Protein AF-A0A831SQU7-F1 (afdb_monomer)

Solvent-accessible surface area (backbone atoms only — not comparable to full-atom values): 5073 Å² total; per-residue (Å²): 88,82,42,82,40,71,34,75,53,78,89,51,64,39,44,58,52,51,69,67,47,53,73,66,43,72,81,48,87,48,48,73,33,34,39,27,36,54,66,50,41,48,50,53,31,61,75,69,67,51,96,62,45,83,38,81,37,90,52,80,74,58,50,77,79,52,59,93,58,41,48,32,22,37,70,43,80,66,71,99,58,82,89,125

pLDDT: mean 91.98, std 7.24, range [66.81, 97.81]

Radius of gyration: 11.84 Å; Cα contacts (8 Å, |Δi|>4): 138; chains: 1; bounding box: 26×24×32 Å

Mean predicted aligned error: 3.35 Å

Sequence (84 aa):
MLIAWSIGDIHGTGPEIILRSYPDCRSVSCLPVVTGSAEALRYYRDLYRIDIEIAKVKEPEEASGLPPDAIPVISTGEPDGPVL

Foldseek 3Di:
DEDEQEQPDLPDCSLVCCLVCLLVCVVDPYQYAYEEALLSNVVVCVVVVRQAAEDEDCDSVVSVVDDSRYHYYPYDDYDPDHDD

Nearest PDB structures (foldseek):
  4jqp-assemb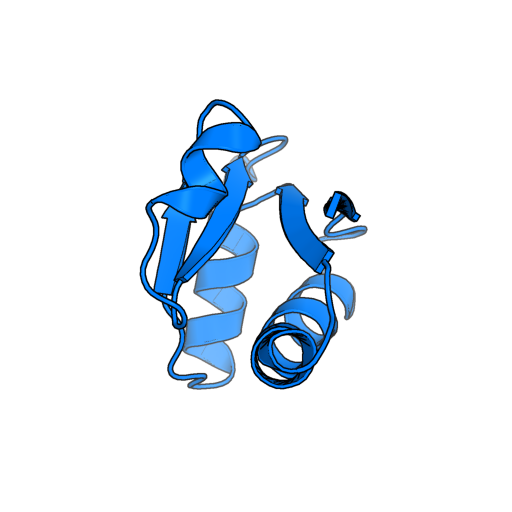ly1_B  TM=8.110E-01  e=3.981E-05  Paraburkholderia phymatum STM815
  6e85-assembly1_B  TM=8.438E-01  e=1.139E-03  Klebsiella pneumoniae subsp. pneumoniae
  2hi1-assembly1_A  TM=8.447E-01  e=2.059E-03  Salmonella enterica subsp. enterica serovar Typhimurium str. LT2
  2hi1-assembly1_B  TM=8.481E-01  e=3.263E-03  Salmonella enterica subsp. enterica serovar Typhimurium str. LT2
  6xmy-assembly1_A  TM=7.660E-01  e=6.726E-03  Legionella pneumophila subsp. pneumophila str. Philadelphia 1

Structure (mmCIF, N/CA/C/O backbone):
data_AF-A0A831SQU7-F1
#
_entry.id   AF-A0A831SQU7-F1
#
loop_
_atom_site.group_PDB
_atom_si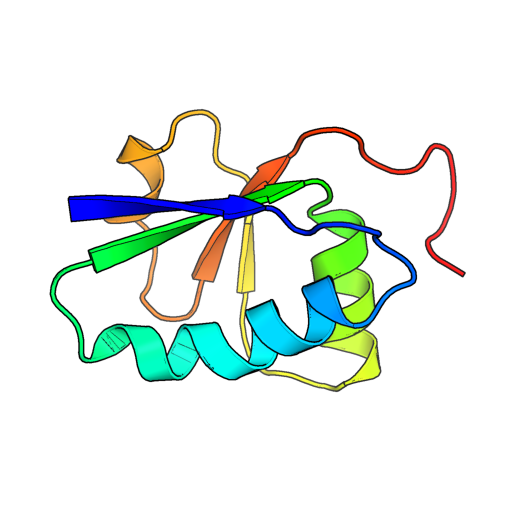te.id
_atom_site.type_symbol
_atom_site.label_atom_id
_atom_site.label_alt_id
_atom_site.label_comp_id
_atom_site.label_asym_id
_atom_site.label_entity_id
_atom_site.label_seq_id
_atom_site.pdbx_PDB_ins_code
_atom_site.Cartn_x
_atom_site.Cartn_y
_atom_site.Cartn_z
_atom_site.occupancy
_atom_site.B_iso_or_equiv
_atom_site.auth_seq_id
_atom_site.auth_comp_id
_atom_site.auth_asym_id
_atom_site.auth_atom_id
_atom_site.pdbx_PDB_model_num
ATOM 1 N N . MET A 1 1 ? -4.211 1.540 17.577 1.00 85.69 1 MET A N 1
ATOM 2 C CA . MET A 1 1 ? -2.798 1.981 17.542 1.00 85.69 1 MET A CA 1
ATOM 3 C C . MET A 1 1 ? -2.386 2.125 16.087 1.00 85.69 1 MET A C 1
ATOM 5 O O . MET A 1 1 ? -2.626 1.187 15.339 1.00 85.69 1 MET A O 1
ATOM 9 N N . LEU A 1 2 ? -1.839 3.270 15.679 1.00 90.88 2 LEU A N 1
ATOM 10 C CA . LEU A 1 2 ? -1.351 3.478 14.310 1.00 90.88 2 LEU A CA 1
ATOM 11 C C . LEU A 1 2 ? 0.083 2.957 14.189 1.00 90.88 2 LEU A C 1
ATOM 13 O O . LEU A 1 2 ? 0.892 3.182 15.090 1.00 90.88 2 LEU A O 1
ATOM 17 N N . ILE A 1 3 ? 0.385 2.257 13.098 1.00 93.19 3 ILE A N 1
ATOM 18 C CA . ILE A 1 3 ? 1.735 1.768 12.794 1.00 93.19 3 ILE A CA 1
ATOM 19 C C . ILE A 1 3 ? 2.086 2.200 11.377 1.00 93.19 3 ILE A C 1
ATOM 21 O O . ILE A 1 3 ? 1.369 1.866 10.440 1.00 93.19 3 ILE A O 1
ATOM 25 N N . ALA A 1 4 ? 3.202 2.905 11.212 1.00 95.00 4 ALA A N 1
ATOM 26 C CA . ALA A 1 4 ? 3.715 3.223 9.887 1.00 95.00 4 ALA A CA 1
ATOM 27 C C . ALA A 1 4 ? 4.428 2.004 9.282 1.00 95.00 4 ALA A C 1
ATOM 29 O O . ALA A 1 4 ? 5.324 1.433 9.907 1.00 95.00 4 ALA A O 1
ATOM 30 N N . TRP A 1 5 ? 4.050 1.622 8.066 1.00 96.19 5 TRP A N 1
ATOM 31 C CA . TRP A 1 5 ? 4.756 0.636 7.248 1.00 96.19 5 TRP A CA 1
ATOM 32 C C . TRP A 1 5 ? 5.463 1.364 6.114 1.00 96.19 5 TRP A C 1
ATOM 34 O O . TRP A 1 5 ? 4.812 1.886 5.217 1.00 96.19 5 TRP A O 1
ATOM 44 N N . SER A 1 6 ? 6.790 1.418 6.129 1.00 96.50 6 SER A N 1
ATOM 45 C CA . SER A 1 6 ? 7.520 1.963 4.987 1.00 96.50 6 SER A CA 1
ATOM 46 C C . SER A 1 6 ? 7.521 0.964 3.831 1.00 96.50 6 SER A C 1
ATOM 48 O O . SER A 1 6 ? 7.711 -0.234 4.038 1.00 96.50 6 SER A O 1
ATOM 50 N N . ILE A 1 7 ? 7.347 1.457 2.602 1.00 96.44 7 ILE A N 1
ATOM 51 C CA . ILE A 1 7 ? 7.403 0.606 1.402 1.00 96.44 7 ILE A CA 1
ATOM 52 C C . ILE A 1 7 ? 8.802 0.012 1.164 1.00 96.44 7 ILE A C 1
ATOM 54 O O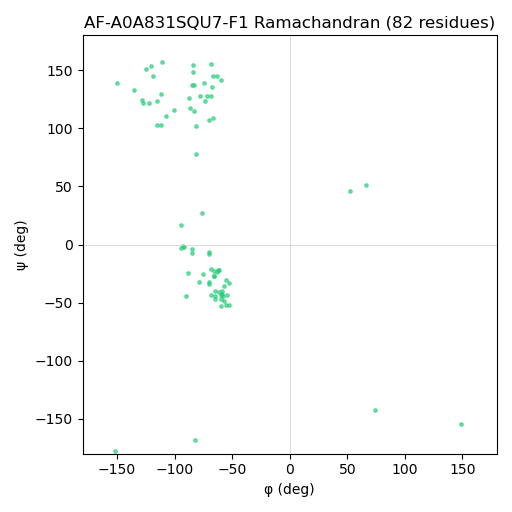 . ILE A 1 7 ? 8.931 -1.064 0.584 1.00 96.44 7 ILE A O 1
ATOM 58 N N . GLY A 1 8 ? 9.847 0.696 1.642 1.00 95.12 8 GLY A N 1
ATOM 59 C CA . GLY A 1 8 ? 11.238 0.345 1.370 1.00 95.12 8 GLY A CA 1
ATOM 60 C C . GLY A 1 8 ? 11.647 0.707 -0.059 1.00 95.12 8 GLY A C 1
ATOM 61 O O . GLY A 1 8 ? 11.251 1.750 -0.576 1.00 95.12 8 GLY A O 1
ATOM 62 N N . ASP A 1 9 ? 12.460 -0.143 -0.682 1.00 93.94 9 ASP A N 1
ATOM 63 C CA . ASP A 1 9 ? 12.782 -0.034 -2.107 1.00 93.94 9 ASP A CA 1
ATOM 64 C C . ASP A 1 9 ? 11.571 -0.473 -2.944 1.00 93.94 9 ASP A C 1
ATOM 66 O O . ASP A 1 9 ? 11.090 -1.601 -2.797 1.00 93.94 9 ASP A O 1
ATOM 70 N N . ILE A 1 10 ? 11.092 0.409 -3.827 1.00 94.44 10 ILE A N 1
ATOM 71 C CA . ILE A 1 10 ? 9.925 0.148 -4.678 1.00 94.44 10 ILE A CA 1
ATOM 72 C C . ILE A 1 10 ? 10.168 -0.975 -5.690 1.00 94.44 10 ILE A C 1
ATOM 74 O O . ILE A 1 10 ? 9.200 -1.587 -6.113 1.00 94.44 10 ILE A O 1
ATOM 78 N N . HIS A 1 11 ? 11.420 -1.273 -6.050 1.00 93.69 11 HIS A N 1
ATOM 79 C CA . HIS A 1 11 ? 11.772 -2.397 -6.924 1.00 93.69 11 HIS A CA 1
ATOM 80 C C . HIS A 1 11 ? 12.143 -3.665 -6.139 1.00 93.69 11 HIS A C 1
ATOM 82 O O . HIS A 1 11 ? 12.427 -4.710 -6.728 1.00 93.69 11 HIS A O 1
ATOM 88 N N . GLY A 1 12 ? 12.156 -3.585 -4.806 1.00 94.81 12 GLY A N 1
ATOM 89 C CA . GLY A 1 12 ? 12.320 -4.733 -3.925 1.00 94.81 12 GLY A CA 1
ATOM 90 C C . GLY A 1 12 ? 11.010 -5.493 -3.692 1.00 94.81 12 GLY A C 1
ATOM 91 O O . GLY A 1 12 ? 9.984 -5.261 -4.323 1.00 94.81 12 GLY A O 1
ATOM 92 N N . THR A 1 13 ? 11.021 -6.404 -2.718 1.00 96.12 13 THR A N 1
ATOM 93 C CA . THR A 1 13 ? 9.840 -7.214 -2.349 1.00 96.12 13 THR A CA 1
ATOM 94 C C . THR A 1 13 ? 8.902 -6.500 -1.362 1.00 96.12 13 THR A C 1
ATOM 96 O O . THR A 1 13 ? 7.841 -7.021 -1.027 1.00 96.12 13 THR A O 1
ATOM 99 N N . GLY A 1 14 ? 9.266 -5.306 -0.881 1.00 96.56 14 GLY A N 1
ATOM 100 C CA . GLY A 1 14 ? 8.481 -4.533 0.091 1.00 96.56 14 GLY A CA 1
ATOM 101 C C . GLY A 1 14 ? 7.019 -4.314 -0.325 1.00 96.56 14 GLY A C 1
ATOM 102 O O . GLY A 1 14 ? 6.130 -4.695 0.443 1.00 96.56 14 GLY A O 1
ATOM 103 N N . PRO A 1 15 ? 6.742 -3.805 -1.544 1.00 96.69 15 PRO A N 1
ATOM 104 C CA . PRO A 1 15 ? 5.375 -3.654 -2.041 1.00 96.69 15 PRO A CA 1
ATOM 105 C C . PRO A 1 15 ? 4.567 -4.959 -1.997 1.00 96.69 15 PRO A C 1
ATOM 107 O O . PRO A 1 15 ? 3.425 -4.963 -1.542 1.00 96.69 15 PRO A O 1
ATOM 110 N N . GLU A 1 16 ? 5.163 -6.083 -2.407 1.00 96.50 16 GLU A N 1
ATOM 111 C CA . GLU A 1 16 ? 4.494 -7.388 -2.396 1.00 96.50 16 GLU A CA 1
ATOM 112 C C . GLU A 1 16 ? 4.159 -7.853 -0.974 1.00 96.50 16 GLU A C 1
ATOM 114 O O . GLU A 1 16 ? 3.032 -8.279 -0.711 1.00 96.50 16 GLU A O 1
ATOM 119 N N . ILE A 1 17 ? 5.121 -7.757 -0.050 1.00 96.69 17 ILE A N 1
ATOM 120 C CA . ILE A 1 17 ? 4.926 -8.161 1.348 1.00 96.69 17 ILE A CA 1
ATOM 121 C C . ILE A 1 17 ? 3.793 -7.347 1.973 1.00 96.69 17 ILE A C 1
ATOM 123 O O . ILE A 1 17 ? 2.936 -7.926 2.639 1.00 96.69 17 ILE A O 1
ATOM 127 N N . ILE A 1 18 ? 3.743 -6.036 1.724 1.00 96.38 18 ILE A N 1
ATOM 128 C CA . ILE A 1 18 ? 2.674 -5.157 2.214 1.00 96.38 18 ILE A CA 1
ATOM 129 C C . ILE A 1 18 ? 1.313 -5.612 1.684 1.00 96.38 18 ILE A C 1
ATOM 131 O O . ILE A 1 18 ? 0.403 -5.854 2.477 1.00 96.38 18 ILE A O 1
ATOM 135 N N . LEU A 1 19 ? 1.186 -5.779 0.363 1.00 96.25 19 LEU A N 1
ATOM 136 C CA . LEU A 1 19 ? -0.071 -6.167 -0.283 1.00 96.25 19 LEU A CA 1
ATOM 137 C C . LEU A 1 19 ? -0.604 -7.506 0.240 1.00 96.25 19 LEU A C 1
ATOM 139 O O . LEU A 1 19 ? -1.805 -7.649 0.457 1.00 96.25 19 LEU A O 1
ATOM 143 N N . ARG A 1 20 ? 0.283 -8.482 0.466 1.00 94.62 20 ARG A N 1
ATOM 144 C CA . ARG A 1 20 ? -0.100 -9.814 0.955 1.00 94.62 20 ARG A CA 1
ATOM 145 C C . ARG A 1 20 ? -0.369 -9.861 2.457 1.00 94.62 20 ARG A C 1
ATOM 147 O O . ARG A 1 20 ? -1.209 -10.646 2.874 1.00 94.62 20 ARG A O 1
ATOM 154 N N . SER A 1 21 ? 0.322 -9.048 3.256 1.00 93.12 21 SER A N 1
ATOM 155 C CA . SER A 1 21 ? 0.226 -9.098 4.726 1.00 93.12 21 SER A CA 1
ATOM 156 C C . SER A 1 21 ? -0.896 -8.224 5.288 1.00 93.12 21 SER A C 1
ATOM 158 O O . SER A 1 21 ? -1.376 -8.466 6.397 1.00 93.12 21 SER A O 1
ATOM 160 N N . TYR A 1 22 ? -1.316 -7.185 4.559 1.00 92.56 22 TYR A N 1
ATOM 161 C CA . TYR A 1 22 ? -2.342 -6.258 5.037 1.00 92.56 22 TYR A CA 1
ATOM 162 C C . TYR A 1 22 ? -3.689 -6.935 5.376 1.00 92.56 22 TYR A C 1
ATOM 164 O O . TYR A 1 22 ? -4.239 -6.631 6.438 1.00 92.56 22 TYR A O 1
ATOM 172 N N . PRO A 1 23 ? -4.217 -7.889 4.576 1.00 87.56 23 PRO A N 1
ATOM 173 C CA . PRO A 1 23 ? -5.450 -8.606 4.918 1.00 87.56 23 PRO A CA 1
ATOM 174 C C . PRO A 1 23 ? -5.394 -9.332 6.269 1.00 87.56 23 PRO A C 1
ATOM 176 O O . PRO A 1 23 ? -6.384 -9.340 7.003 1.00 87.56 23 PRO A O 1
ATOM 179 N N . ASP A 1 24 ? -4.234 -9.886 6.629 1.00 86.56 24 ASP A N 1
ATOM 180 C CA . ASP A 1 24 ? -4.047 -10.637 7.877 1.00 86.56 24 ASP A CA 1
ATOM 181 C C . ASP A 1 24 ? -3.957 -9.712 9.100 1.00 86.56 24 ASP A C 1
ATOM 183 O O . ASP A 1 24 ? -4.331 -10.083 10.220 1.00 86.56 24 ASP A O 1
ATOM 187 N N . CYS A 1 25 ? -3.545 -8.459 8.883 1.00 81.12 25 CYS A N 1
ATOM 188 C CA . CYS A 1 25 ? -3.462 -7.443 9.930 1.00 81.12 25 CYS A CA 1
ATOM 189 C C . CYS A 1 25 ? -4.830 -6.970 10.436 1.00 81.12 25 CYS A C 1
ATOM 191 O O . CYS A 1 25 ? -4.912 -6.306 11.465 1.00 81.12 25 CYS A O 1
ATOM 193 N N . ARG A 1 26 ? -5.929 -7.375 9.792 1.00 66.81 26 ARG A N 1
ATOM 194 C CA . ARG A 1 26 ? -7.291 -7.120 10.289 1.00 66.81 26 ARG A CA 1
ATOM 195 C C . ARG A 1 26 ? -7.578 -7.780 11.641 1.00 66.81 26 ARG A C 1
ATOM 197 O O . ARG A 1 26 ? -8.499 -7.371 12.339 1.00 66.81 26 ARG A O 1
ATOM 204 N N . SER A 1 27 ? -6.820 -8.818 11.995 1.00 68.06 27 SER A N 1
ATOM 205 C CA . SER A 1 27 ? -7.006 -9.587 13.232 1.00 68.06 27 SER A CA 1
ATOM 206 C C . SER A 1 27 ? -6.308 -8.986 14.460 1.00 68.06 27 SER A C 1
ATOM 208 O O . SER A 1 27 ? -6.519 -9.461 15.577 1.00 68.06 27 SER A O 1
ATOM 210 N N . VAL A 1 28 ? -5.492 -7.941 14.281 1.00 73.62 28 VAL A N 1
ATOM 211 C CA . VAL A 1 28 ? -4.694 -7.326 15.350 1.00 73.62 28 VAL A CA 1
ATOM 212 C C . VAL A 1 28 ? -5.197 -5.927 15.711 1.00 73.62 28 VAL A C 1
ATOM 214 O O . VAL A 1 28 ? -5.838 -5.242 14.924 1.00 73.62 28 VAL A O 1
ATOM 217 N N . SER A 1 29 ? -4.896 -5.467 16.930 1.00 77.94 29 SER A N 1
ATOM 218 C CA . SER A 1 29 ? -5.317 -4.161 17.472 1.00 77.94 29 SER A CA 1
ATOM 219 C C . SER A 1 29 ? -4.519 -2.959 16.929 1.00 77.94 29 SER A C 1
ATOM 221 O O . SER A 1 29 ? -4.383 -1.919 17.593 1.00 77.94 29 SER A O 1
ATOM 223 N N . CYS A 1 30 ? -3.975 -3.077 15.718 1.00 82.62 30 CYS A N 1
ATOM 224 C CA . CYS A 1 30 ? -3.247 -2.014 15.041 1.00 82.62 30 CYS A CA 1
ATOM 225 C C . CYS A 1 30 ? -3.834 -1.716 13.660 1.00 82.62 30 CYS A C 1
ATOM 227 O O . CYS A 1 30 ? -4.419 -2.579 13.018 1.00 82.62 30 CYS A O 1
ATOM 229 N N . LEU A 1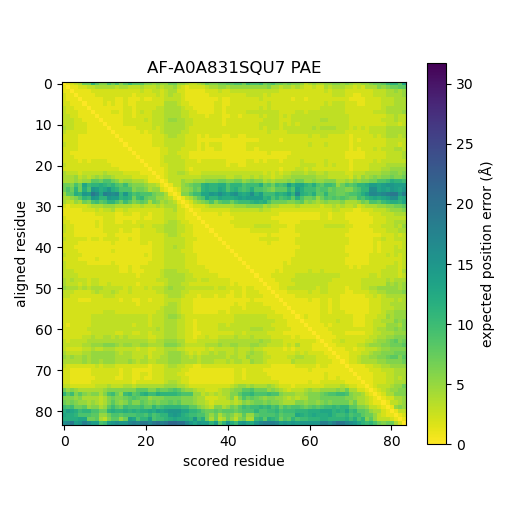 31 ? -3.680 -0.464 13.231 1.00 88.56 31 LEU A N 1
ATOM 230 C CA . LEU A 1 31 ? -4.072 0.013 11.913 1.00 88.56 31 LEU A CA 1
ATOM 231 C C . LEU A 1 31 ? -2.794 0.425 11.172 1.00 88.56 31 LEU A C 1
ATOM 233 O O . LEU A 1 31 ? -2.211 1.464 11.513 1.00 88.56 31 LEU A O 1
ATOM 237 N N . PRO A 1 32 ? -2.303 -0.407 10.238 1.00 93.94 32 PRO A N 1
ATOM 238 C CA . PRO A 1 32 ? -1.146 -0.068 9.429 1.00 93.94 32 PRO A CA 1
ATOM 239 C C . PRO A 1 32 ? -1.466 1.088 8.481 1.00 93.94 32 PRO A C 1
ATOM 241 O O . PRO A 1 32 ? -2.500 1.073 7.821 1.00 93.94 32 PRO A O 1
ATOM 244 N N . VAL A 1 33 ? -0.556 2.053 8.380 1.00 96.06 33 VAL A N 1
ATOM 245 C CA . VAL A 1 33 ? -0.577 3.122 7.376 1.00 96.06 33 VAL A CA 1
ATOM 246 C C . VAL A 1 33 ? 0.717 3.053 6.591 1.00 96.06 33 VAL A C 1
ATOM 248 O O . VAL A 1 33 ? 1.800 3.123 7.171 1.00 96.06 33 VAL A O 1
ATOM 251 N N . VAL A 1 34 ? 0.621 2.889 5.275 1.00 97.38 34 VAL A N 1
ATOM 252 C CA . VAL A 1 34 ? 1.806 2.745 4.432 1.00 97.38 34 VAL A CA 1
ATOM 253 C C . VAL A 1 34 ? 2.380 4.116 4.089 1.00 97.38 34 VAL A C 1
ATOM 255 O O . VAL A 1 34 ? 1.641 5.037 3.752 1.00 97.38 34 VAL A O 1
ATOM 258 N N . THR A 1 35 ? 3.700 4.256 4.147 1.00 97.62 35 THR A N 1
ATOM 259 C CA . THR A 1 35 ? 4.429 5.444 3.693 1.00 97.62 35 THR A CA 1
ATOM 260 C C . THR A 1 35 ? 5.325 5.067 2.515 1.00 97.62 35 THR A C 1
ATOM 262 O O . THR A 1 35 ? 6.129 4.133 2.592 1.00 97.62 35 THR A O 1
ATOM 265 N N . GLY A 1 36 ? 5.154 5.750 1.382 1.00 96.31 36 GLY A N 1
ATOM 266 C CA . GLY A 1 36 ? 5.849 5.406 0.140 1.00 96.31 36 GLY A CA 1
ATOM 267 C C . GLY A 1 36 ? 5.036 5.722 -1.110 1.00 96.31 36 GLY A C 1
ATOM 268 O O . GLY A 1 36 ? 4.167 6.589 -1.087 1.00 96.31 36 GLY A O 1
ATOM 269 N N . SER A 1 37 ? 5.306 5.012 -2.204 1.00 96.81 37 SER A N 1
ATOM 270 C CA . SER A 1 37 ? 4.608 5.216 -3.474 1.00 96.81 37 SER A CA 1
ATOM 271 C C . SER A 1 37 ? 3.318 4.398 -3.542 1.00 96.81 37 SER A C 1
ATOM 273 O O . SER A 1 37 ? 3.335 3.164 -3.546 1.00 96.81 37 SER A O 1
ATOM 275 N N . ALA A 1 38 ? 2.184 5.087 -3.652 1.00 97.25 38 ALA A N 1
ATOM 276 C CA . ALA A 1 38 ? 0.918 4.428 -3.943 1.00 97.25 38 ALA A CA 1
ATOM 277 C C . ALA A 1 38 ? 0.884 3.893 -5.380 1.00 97.25 38 ALA A C 1
ATOM 279 O O . ALA A 1 38 ? 0.249 2.869 -5.619 1.00 97.25 38 ALA A O 1
ATOM 280 N N . GLU A 1 39 ? 1.555 4.559 -6.329 1.00 96.56 39 GLU A N 1
ATOM 281 C CA . GLU A 1 39 ? 1.619 4.066 -7.709 1.00 96.56 39 GLU A CA 1
ATOM 282 C C . GLU A 1 39 ? 2.381 2.737 -7.793 1.00 96.56 39 GLU A C 1
ATOM 284 O O . GLU A 1 39 ? 1.917 1.818 -8.463 1.00 96.56 39 GLU A O 1
ATOM 289 N N . ALA A 1 40 ? 3.476 2.576 -7.040 1.00 96.81 40 ALA A N 1
ATOM 290 C CA . ALA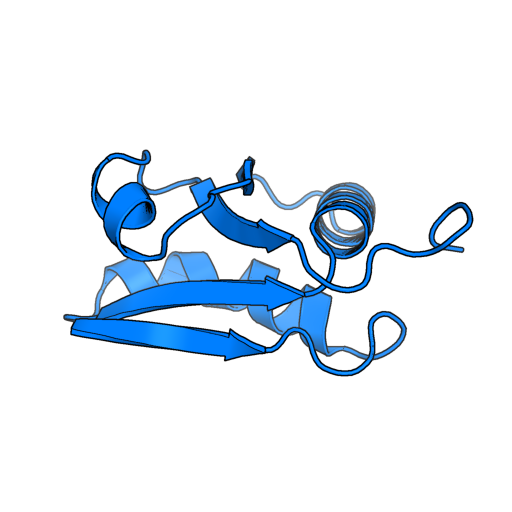 A 1 40 ? 4.172 1.295 -6.921 1.00 96.81 40 ALA A CA 1
ATOM 291 C C . ALA A 1 40 ? 3.259 0.205 -6.344 1.00 96.81 40 ALA A C 1
ATOM 293 O O . ALA A 1 40 ? 3.160 -0.881 -6.911 1.00 96.81 40 ALA A O 1
ATOM 294 N N . LEU A 1 41 ? 2.527 0.491 -5.263 1.00 97.38 41 LEU A N 1
ATOM 295 C CA . LEU A 1 41 ? 1.584 -0.481 -4.700 1.00 97.38 41 LEU A CA 1
ATOM 296 C C . LEU A 1 41 ? 0.479 -0.865 -5.685 1.00 97.38 41 LEU A C 1
ATOM 298 O O . LEU A 1 41 ? 0.146 -2.042 -5.771 1.00 97.38 41 LEU A O 1
ATOM 302 N N . ARG A 1 42 ? -0.067 0.088 -6.450 1.00 97.44 42 ARG A N 1
ATOM 303 C CA . ARG A 1 42 ? -1.063 -0.214 -7.490 1.00 97.44 42 ARG A CA 1
ATOM 304 C C . ARG A 1 42 ? -0.479 -1.066 -8.604 1.00 97.44 42 ARG A C 1
ATOM 306 O O . ARG A 1 42 ? -1.108 -2.047 -8.982 1.00 97.44 42 ARG A O 1
ATOM 313 N N . TYR A 1 43 ? 0.728 -0.745 -9.070 1.00 97.06 43 TYR A N 1
ATOM 314 C CA . TYR A 1 43 ? 1.428 -1.548 -10.068 1.00 97.06 43 TYR A CA 1
ATOM 315 C C . TYR A 1 43 ? 1.565 -3.004 -9.613 1.00 97.06 43 TYR A C 1
ATOM 317 O O . TYR A 1 43 ? 1.131 -3.913 -10.318 1.00 97.06 43 TYR A O 1
ATOM 325 N N . TYR A 1 44 ? 2.092 -3.238 -8.407 1.00 97.06 44 TYR A N 1
ATOM 326 C CA . TYR A 1 44 ? 2.269 -4.599 -7.895 1.00 97.06 44 TYR A CA 1
ATOM 327 C C . TYR A 1 44 ? 0.947 -5.289 -7.551 1.00 97.06 44 TYR A C 1
ATOM 329 O O . TYR A 1 44 ? 0.818 -6.493 -7.769 1.00 97.06 44 TYR A O 1
ATOM 337 N N . ARG A 1 45 ? -0.061 -4.554 -7.069 1.00 97.44 45 ARG A N 1
ATOM 338 C CA . ARG A 1 45 ? -1.422 -5.076 -6.884 1.00 97.44 45 ARG A CA 1
ATOM 339 C C . ARG A 1 45 ? -1.964 -5.621 -8.202 1.00 97.44 45 ARG A C 1
ATOM 341 O O . ARG A 1 45 ? -2.456 -6.747 -8.227 1.00 97.44 45 ARG A O 1
ATOM 348 N N . ASP A 1 46 ? -1.845 -4.849 -9.279 1.00 97.25 46 ASP A N 1
ATOM 349 C CA . ASP A 1 46 ? -2.345 -5.220 -10.604 1.00 97.25 46 ASP A CA 1
ATOM 350 C C . ASP A 1 46 ? -1.535 -6.385 -11.191 1.00 97.25 46 ASP A C 1
ATOM 352 O O . ASP A 1 46 ? -2.111 -7.360 -11.681 1.00 97.25 46 ASP A O 1
ATOM 356 N N . LEU A 1 47 ? -0.203 -6.332 -11.066 1.00 96.50 47 LEU A N 1
ATOM 357 C CA . LEU A 1 47 ? 0.717 -7.382 -11.507 1.00 96.50 47 LEU A CA 1
ATOM 358 C C . LEU A 1 47 ? 0.404 -8.731 -10.845 1.00 96.50 47 LEU A C 1
ATOM 360 O O . LEU A 1 47 ? 0.369 -9.764 -11.517 1.00 96.50 47 LEU A O 1
ATOM 364 N N . TYR A 1 48 ? 0.142 -8.724 -9.536 1.00 95.81 48 TYR A N 1
ATOM 365 C CA . TYR A 1 48 ? -0.152 -9.927 -8.756 1.00 95.81 48 TYR A CA 1
ATOM 366 C C . TYR A 1 48 ? -1.644 -10.262 -8.660 1.00 95.81 48 TYR A C 1
ATOM 368 O O . TYR A 1 48 ? -1.985 -11.295 -8.083 1.00 95.81 48 TYR A O 1
ATOM 376 N N . ARG A 1 49 ? -2.521 -9.434 -9.246 1.00 96.31 49 ARG A N 1
ATOM 377 C CA . ARG A 1 49 ? -3.987 -9.585 -9.227 1.00 96.31 49 ARG A CA 1
ATOM 378 C C . ARG A 1 49 ? -4.543 -9.748 -7.809 1.00 96.31 49 ARG A C 1
ATOM 380 O O . ARG A 1 49 ? -5.346 -10.642 -7.547 1.00 96.31 49 ARG A O 1
ATOM 387 N N . ILE A 1 50 ? -4.071 -8.906 -6.893 1.00 95.31 50 ILE A N 1
ATOM 388 C CA . ILE A 1 50 ? -4.517 -8.896 -5.496 1.00 95.31 50 ILE A CA 1
ATOM 389 C C . ILE A 1 50 ? -5.749 -7.995 -5.386 1.00 95.31 50 ILE A C 1
ATOM 391 O O . ILE A 1 50 ? -5.706 -6.833 -5.782 1.00 95.31 50 ILE A O 1
ATOM 395 N N . ASP A 1 51 ? -6.835 -8.535 -4.837 1.00 93.31 51 ASP A N 1
ATOM 396 C CA . ASP A 1 51 ? -8.106 -7.829 -4.650 1.00 93.31 51 ASP A CA 1
ATOM 397 C C . ASP A 1 51 ? -8.062 -6.961 -3.381 1.00 93.31 51 ASP A C 1
ATOM 399 O O . ASP A 1 51 ? -8.505 -7.364 -2.303 1.00 93.31 51 ASP A O 1
ATOM 403 N N . ILE A 1 52 ? -7.396 -5.808 -3.486 1.00 94.06 52 ILE A N 1
ATOM 404 C CA . ILE A 1 52 ? -7.308 -4.810 -2.419 1.00 94.06 52 ILE A CA 1
ATOM 405 C C . ILE A 1 52 ? -7.164 -3.401 -2.999 1.00 94.06 52 ILE A C 1
ATOM 407 O O . ILE A 1 52 ? -6.418 -3.175 -3.952 1.00 94.06 52 ILE A O 1
ATOM 411 N N . GLU A 1 53 ? -7.846 -2.426 -2.415 1.00 96.38 53 GLU A N 1
ATOM 412 C CA . GLU A 1 53 ? -7.784 -1.037 -2.850 1.00 96.38 53 GLU A CA 1
ATOM 413 C C . GLU A 1 53 ? -6.596 -0.283 -2.252 1.00 96.38 53 GLU A C 1
ATOM 415 O O . GLU A 1 53 ? -6.168 -0.528 -1.125 1.00 96.38 53 GLU A O 1
ATOM 420 N N . ILE A 1 54 ? -6.072 0.680 -3.015 1.00 97.75 54 ILE A N 1
ATOM 421 C CA . ILE A 1 54 ? -4.987 1.567 -2.576 1.00 97.75 54 ILE A CA 1
ATOM 422 C C . ILE A 1 54 ? -5.539 2.984 -2.423 1.00 97.75 54 ILE A C 1
ATOM 424 O O . ILE A 1 54 ? -5.725 3.707 -3.412 1.00 97.75 54 ILE A O 1
ATOM 428 N N . ALA A 1 55 ? -5.772 3.390 -1.176 1.00 97.56 55 ALA A N 1
ATOM 429 C CA . ALA A 1 55 ? -6.369 4.672 -0.826 1.00 97.56 55 ALA A CA 1
ATOM 430 C C . ALA A 1 55 ? -5.294 5.670 -0.383 1.00 97.56 55 ALA A C 1
ATOM 432 O O . ALA A 1 55 ? -4.639 5.486 0.640 1.00 97.56 55 ALA A O 1
ATOM 433 N N . LYS A 1 56 ? -5.125 6.759 -1.142 1.00 97.69 56 LYS A N 1
ATOM 434 C CA . LYS A 1 56 ? -4.253 7.865 -0.726 1.00 97.69 56 LYS A CA 1
ATOM 435 C C . LYS A 1 56 ? -4.915 8.622 0.426 1.00 97.69 56 LYS A C 1
ATOM 437 O O . LYS A 1 56 ? -6.051 9.065 0.281 1.00 97.69 56 LYS A O 1
ATOM 442 N N . VAL A 1 57 ? -4.183 8.798 1.518 1.00 97.56 57 VAL A N 1
ATOM 443 C CA . VAL A 1 57 ? -4.566 9.617 2.676 1.00 97.56 57 VAL A CA 1
ATOM 444 C C . VAL A 1 57 ? -3.537 10.722 2.887 1.00 97.56 57 VAL A C 1
ATOM 446 O O . VAL A 1 57 ? -2.379 10.585 2.483 1.00 97.56 57 VAL A O 1
ATOM 449 N N . LYS A 1 58 ? -3.956 11.838 3.486 1.00 96.06 58 LYS A N 1
ATOM 450 C CA . LYS A 1 58 ? -3.050 12.946 3.828 1.00 96.06 58 LYS A CA 1
ATOM 451 C C . LYS A 1 58 ? -2.466 12.779 5.219 1.00 96.06 58 LYS A C 1
ATOM 453 O O . LYS A 1 58 ? -1.266 12.952 5.394 1.00 96.06 58 LYS A O 1
ATOM 458 N N . GLU A 1 59 ? -3.320 12.413 6.164 1.00 95.75 59 GLU A N 1
ATOM 459 C CA . GLU A 1 59 ? -2.965 12.220 7.565 1.00 95.75 59 GLU A CA 1
ATOM 460 C C . GLU A 1 59 ? -3.233 10.764 7.982 1.00 95.75 59 GLU A C 1
ATOM 462 O O . GLU A 1 59 ? -4.207 10.163 7.510 1.00 95.75 59 GLU A O 1
ATOM 467 N N . PRO A 1 60 ? -2.408 10.170 8.866 1.00 94.38 60 PRO A N 1
ATOM 468 C CA . PRO A 1 60 ? -2.594 8.797 9.338 1.00 94.38 60 PRO A CA 1
ATOM 469 C C . PRO A 1 60 ? -3.995 8.502 9.895 1.00 94.38 60 PRO A C 1
ATOM 471 O O . PRO A 1 60 ? -4.497 7.389 9.761 1.00 94.38 60 PRO A O 1
ATOM 474 N N . GLU A 1 61 ? -4.638 9.484 10.524 1.00 94.19 61 GLU A N 1
ATOM 475 C CA . GLU A 1 61 ? -5.943 9.356 11.172 1.00 94.19 61 GLU A CA 1
ATOM 476 C C . GLU A 1 61 ? -7.078 9.080 10.175 1.00 94.19 61 GLU A C 1
ATOM 478 O O . GLU A 1 61 ? -8.062 8.419 10.528 1.00 94.19 61 GLU A O 1
ATOM 483 N N . GLU A 1 62 ? -6.930 9.514 8.918 1.00 95.38 62 GLU A N 1
ATOM 484 C CA . GLU A 1 62 ? -7.908 9.282 7.846 1.00 95.38 62 GLU A CA 1
ATOM 485 C C . GLU A 1 62 ? -8.083 7.786 7.540 1.00 95.38 62 GLU A C 1
ATOM 487 O O . GLU A 1 62 ? -9.154 7.363 7.104 1.00 95.38 62 GLU A O 1
ATOM 492 N N . ALA A 1 63 ? -7.075 6.962 7.853 1.00 92.50 63 ALA A N 1
ATOM 493 C CA . ALA A 1 63 ? -7.125 5.510 7.701 1.00 92.50 63 ALA A CA 1
ATOM 494 C C . ALA A 1 63 ? -8.306 4.862 8.442 1.00 92.50 63 ALA A C 1
ATOM 496 O O . ALA A 1 63 ? -8.826 3.839 8.005 1.00 92.50 63 ALA A O 1
ATOM 497 N N . SER A 1 64 ? -8.743 5.450 9.560 1.00 90.19 64 SER A N 1
ATOM 498 C CA . SER A 1 64 ? -9.827 4.905 10.387 1.00 90.19 64 SER A CA 1
ATOM 499 C C . SER A 1 64 ? -11.206 4.949 9.718 1.00 90.19 64 SER A C 1
ATOM 501 O O . SER A 1 64 ? -12.095 4.196 10.113 1.00 90.19 64 SER A O 1
ATOM 503 N N . GLY A 1 65 ? -11.389 5.814 8.715 1.00 90.25 65 GLY A N 1
ATOM 504 C CA . GLY A 1 65 ? -12.638 5.950 7.961 1.00 90.25 65 GLY A CA 1
ATOM 505 C C . GLY A 1 65 ? -12.701 5.103 6.690 1.00 90.25 65 GLY A C 1
ATOM 506 O O . GLY A 1 65 ? -13.707 5.150 5.983 1.00 90.25 65 GLY A O 1
ATOM 507 N N . LEU A 1 66 ? -11.637 4.365 6.371 1.00 92.12 66 LEU A N 1
ATOM 508 C CA . LEU A 1 66 ? -11.550 3.566 5.155 1.00 92.12 66 LEU A CA 1
ATOM 509 C C . LEU A 1 66 ? -12.210 2.192 5.317 1.00 92.12 66 LEU A C 1
ATOM 511 O O . LEU A 1 66 ? -12.292 1.661 6.429 1.00 92.12 66 LEU A O 1
ATOM 515 N N . PRO A 1 67 ? -12.667 1.583 4.211 1.00 90.19 67 PRO A N 1
ATOM 516 C CA . PRO A 1 67 ? -13.163 0.222 4.260 1.00 90.19 67 PRO A CA 1
ATOM 517 C C . PRO A 1 67 ? -12.008 -0.768 4.545 1.00 90.19 67 PRO A C 1
ATOM 519 O O . PRO A 1 67 ? -10.844 -0.467 4.267 1.00 90.19 67 PRO A O 1
ATOM 522 N N . 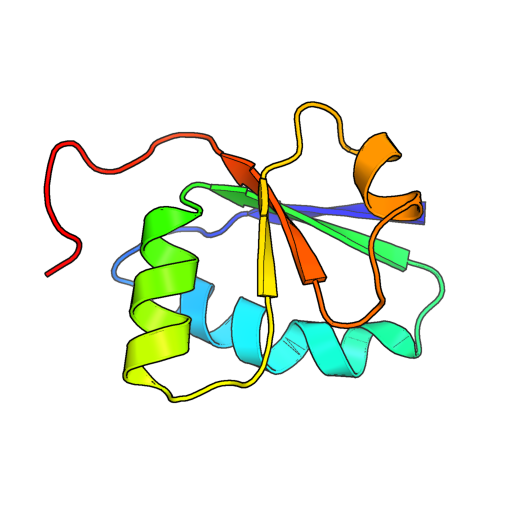PRO A 1 68 ? -12.291 -1.959 5.108 1.00 83.88 68 PRO A N 1
ATOM 523 C CA . PRO A 1 68 ? -11.251 -2.906 5.534 1.00 83.88 68 PRO A CA 1
ATOM 524 C C . PRO A 1 68 ? -10.336 -3.412 4.407 1.00 83.88 68 PRO A C 1
ATOM 526 O O . PRO A 1 68 ? -9.252 -3.942 4.661 1.00 83.88 68 PRO A O 1
ATOM 529 N N . ASP A 1 69 ? -10.800 -3.338 3.165 1.00 89.25 69 ASP A N 1
ATOM 530 C CA . ASP A 1 69 ? -10.144 -3.711 1.911 1.00 89.25 69 ASP A CA 1
ATOM 531 C C . ASP A 1 69 ? -9.450 -2.539 1.218 1.00 89.25 69 ASP A C 1
ATOM 533 O O . ASP A 1 69 ? -9.068 -2.663 0.063 1.00 89.25 69 ASP A O 1
ATOM 537 N N . ALA A 1 70 ? -9.206 -1.441 1.931 1.00 94.75 70 ALA A N 1
ATOM 538 C CA . ALA A 1 70 ? -8.337 -0.372 1.473 1.00 94.75 70 ALA A CA 1
ATOM 539 C C . ALA A 1 70 ? -7.065 -0.302 2.323 1.00 94.75 70 ALA A C 1
ATOM 541 O O . ALA A 1 70 ? -7.122 -0.224 3.553 1.00 94.75 70 ALA A O 1
ATOM 542 N N . ILE A 1 71 ? -5.911 -0.283 1.657 1.00 96.12 71 ILE A N 1
ATOM 543 C CA . ILE A 1 71 ? -4.629 0.075 2.260 1.00 96.12 71 ILE A CA 1
ATOM 544 C C . ILE A 1 71 ? -4.521 1.609 2.260 1.00 96.12 71 ILE A C 1
ATOM 546 O O . ILE A 1 71 ? -4.444 2.199 1.177 1.00 96.12 71 ILE A O 1
ATOM 550 N N . PRO A 1 72 ? -4.498 2.273 3.430 1.00 97.12 72 PRO A N 1
ATOM 551 C CA . PRO A 1 72 ? -4.178 3.689 3.533 1.00 97.12 72 PRO A CA 1
ATOM 552 C C . PRO A 1 72 ? -2.703 3.914 3.200 1.00 97.12 72 PRO A C 1
ATOM 554 O O . PRO A 1 72 ? -1.817 3.294 3.794 1.00 97.12 72 PRO A O 1
ATOM 557 N N . VAL A 1 73 ? -2.440 4.837 2.279 1.00 97.81 73 VAL A N 1
ATOM 558 C CA . VAL A 1 73 ? -1.091 5.214 1.857 1.00 97.81 73 VAL A CA 1
ATOM 559 C C . VAL A 1 73 ? -0.914 6.720 1.966 1.00 97.81 73 VAL A C 1
ATOM 561 O O . VAL A 1 73 ? -1.610 7.485 1.298 1.00 97.81 73 VAL A O 1
ATOM 564 N N . ILE A 1 74 ? 0.065 7.149 2.753 1.00 97.69 74 ILE A N 1
ATOM 565 C CA . ILE A 1 74 ? 0.606 8.502 2.663 1.00 97.69 74 ILE A CA 1
ATOM 566 C C . ILE A 1 74 ? 1.606 8.489 1.508 1.00 97.69 74 ILE A C 1
ATOM 568 O O . ILE A 1 74 ? 2.719 7.969 1.634 1.00 97.69 74 ILE A O 1
ATOM 572 N N . SER A 1 75 ? 1.173 9.018 0.360 1.00 94.69 75 SER A N 1
ATOM 573 C CA . SER A 1 75 ? 1.987 9.059 -0.858 1.00 94.69 75 SER A CA 1
ATOM 574 C C . SER A 1 75 ? 3.184 9.983 -0.683 1.00 94.69 75 SER A C 1
ATOM 576 O O . SER A 1 75 ? 3.046 11.206 -0.681 1.00 94.69 75 SER A O 1
ATOM 578 N N . THR A 1 76 ? 4.368 9.392 -0.600 1.00 90.31 76 THR A N 1
ATOM 579 C CA . THR A 1 76 ? 5.653 10.086 -0.521 1.00 90.31 76 THR A CA 1
ATOM 580 C C . THR A 1 76 ? 6.639 9.424 -1.469 1.00 90.31 76 THR A C 1
ATOM 582 O O . THR A 1 76 ? 6.775 8.202 -1.440 1.00 90.31 76 THR A O 1
ATOM 585 N N . GLY A 1 77 ? 7.363 10.214 -2.264 1.00 83.06 77 GLY A N 1
ATOM 586 C CA . GLY A 1 77 ? 8.365 9.672 -3.187 1.00 83.06 77 GLY A CA 1
ATOM 587 C C . GLY A 1 77 ? 7.746 8.835 -4.306 1.00 83.06 77 GLY A C 1
ATOM 588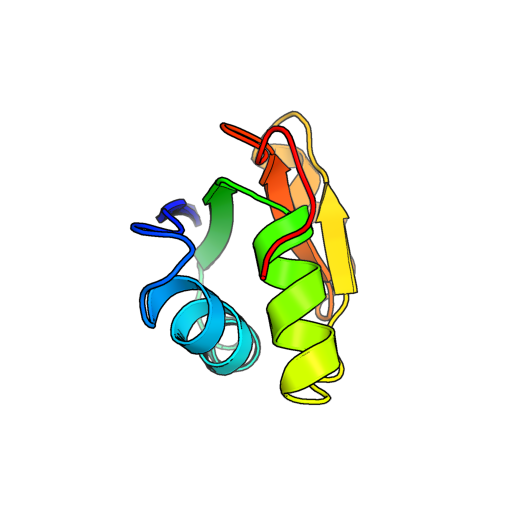 O O . GLY A 1 77 ? 8.141 7.692 -4.511 1.00 83.06 77 GLY A O 1
ATOM 589 N N . GLU A 1 78 ? 6.746 9.390 -4.997 1.00 91.19 78 GLU A N 1
ATOM 590 C CA . GLU A 1 78 ? 6.247 8.787 -6.236 1.00 91.19 78 GLU A CA 1
ATOM 591 C C . GLU A 1 78 ? 7.361 8.775 -7.297 1.00 91.19 78 GLU A C 1
ATOM 593 O O . GLU A 1 78 ? 8.167 9.708 -7.336 1.00 91.19 78 GLU A O 1
ATOM 598 N N . PRO A 1 79 ? 7.423 7.747 -8.155 1.00 85.62 79 PRO A N 1
ATOM 599 C CA . PRO A 1 79 ? 8.391 7.705 -9.242 1.00 85.62 79 PRO A CA 1
ATOM 600 C C . PRO A 1 79 ? 8.097 8.798 -10.282 1.00 85.62 79 PRO A C 1
ATOM 602 O O . PRO A 1 79 ? 6.941 9.083 -10.593 1.00 85.62 79 PRO A O 1
ATOM 605 N N . ASP A 1 80 ? 9.150 9.361 -10.881 1.00 84.06 80 ASP A N 1
ATOM 606 C CA . ASP A 1 80 ? 9.044 10.371 -11.952 1.00 84.06 80 ASP A CA 1
ATOM 607 C C . ASP A 1 80 ? 8.516 9.793 -13.286 1.00 84.06 80 ASP A C 1
ATOM 609 O O . ASP A 1 80 ? 8.279 10.525 -14.250 1.00 84.06 80 ASP A O 1
ATOM 613 N N . GLY A 1 81 ? 8.340 8.472 -13.364 1.00 79.62 81 GLY A N 1
ATOM 614 C CA . GLY A 1 81 ? 7.904 7.738 -14.547 1.00 79.62 81 GLY A CA 1
ATOM 615 C C . GLY A 1 81 ? 7.158 6.448 -14.188 1.00 79.62 81 GLY A C 1
ATOM 616 O O . GLY A 1 81 ? 6.927 6.175 -13.009 1.00 79.62 81 GLY A O 1
ATOM 617 N N . PRO A 1 82 ? 6.750 5.646 -15.188 1.00 75.31 82 PRO A N 1
ATOM 618 C CA . PRO A 1 82 ? 6.075 4.379 -14.932 1.00 75.31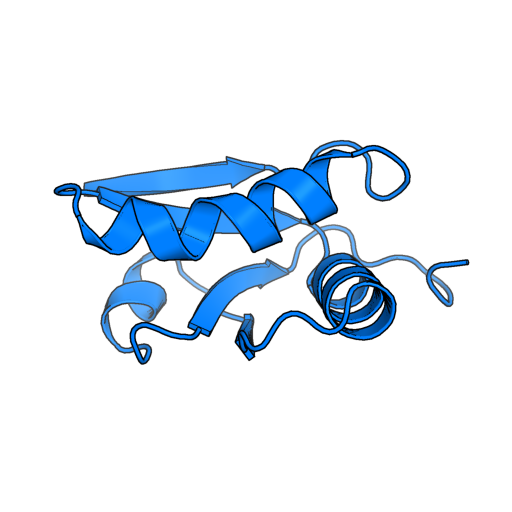 82 PRO A CA 1
ATOM 619 C C . PRO A 1 82 ? 6.964 3.445 -14.105 1.00 75.31 82 PRO A C 1
ATOM 621 O O . PRO A 1 82 ? 8.173 3.373 -14.318 1.00 75.31 82 PRO A O 1
ATOM 624 N N . VAL A 1 83 ? 6.342 2.713 -13.181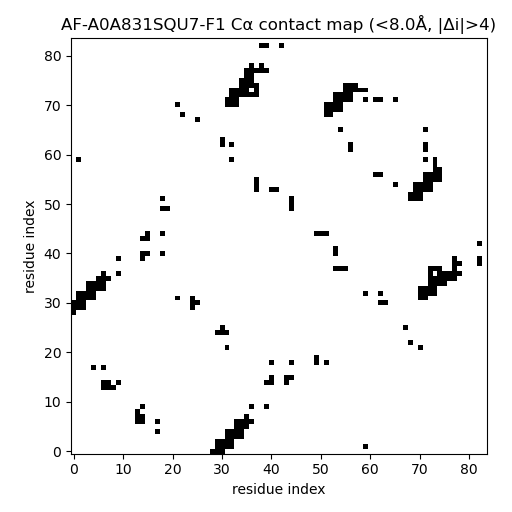 1.00 80.69 83 VAL A N 1
ATOM 625 C CA . VAL A 1 83 ? 6.989 1.613 -12.461 1.00 80.69 83 VAL A CA 1
ATOM 626 C C . VAL A 1 83 ? 7.181 0.487 -13.478 1.00 80.69 83 VAL A C 1
ATOM 628 O O . VAL A 1 83 ? 6.198 -0.081 -13.951 1.00 80.69 83 VAL A O 1
ATOM 631 N N . LEU A 1 84 ? 8.428 0.264 -13.901 1.00 69.06 84 LEU A N 1
ATOM 632 C CA . LEU A 1 84 ? 8.825 -0.776 -14.859 1.00 69.06 84 LEU A CA 1
ATOM 633 C C . LEU A 1 84 ? 9.310 -2.018 -14.108 1.00 69.06 84 LEU A C 1
ATOM 635 O O . LEU A 1 84 ? 10.178 -1.855 -13.220 1.00 69.06 84 LEU A O 1
#

Organism: Prosthecochloris aestuarii (NCBI:txid1102)

Secondary structure (DSSP, 8-state):
-EEEEE---TTSSHHHHHHHHTTGGGGSS-EEEEEE-HHHHHHHHHHHT---EEEEESSGGGGGGS-TTEEEEEE-S--SS---